Protein AF-A0AAF0PP54-F1 (afdb_monomer_lite)

pLDDT: mean 75.24, std 13.66, range [29.66, 91.75]

Sequence (102 aa):
MKWIMMDIDFIDAPILRQFLMNVEKLVIHLEFLGDIVLGYVVTTHLYFKYSRLNPRLITNLRSTFVNNECYAQIVDKAGLHKHIVLASPDLQRQICCTVEDF

InterPro domains:
  IPR000999 Ribonuclease III domain [PF00636] (30-94)
  IPR000999 Ribonuclease III domain [PS50142] (1-102)
  IPR000999 Ribonuclease III domain [cd00593] (30-93)
  IPR036389 Ribonuclease III, endonuclease domain superfamily [G3DSA:1.10.1520.10] (21-101)
  IPR036389 Ribonuclease III, endonuclease domain superfamily [SSF69065] (29-89)

Secondary structure (DSSP, 8-state):
---SSSSHHHHT-HHHHHHHHHHHHHHHHHHHHHHHHHHHHHHHHHHHHTTTS-HHHHHHHHHHHSSHHHHHHHHHHTTGGGT---S-HHHHHHHHHHHHT-

Structure (mmCIF, N/CA/C/O backbone):
data_AF-A0AAF0PP54-F1
#
_entry.id   AF-A0AAF0PP54-F1
#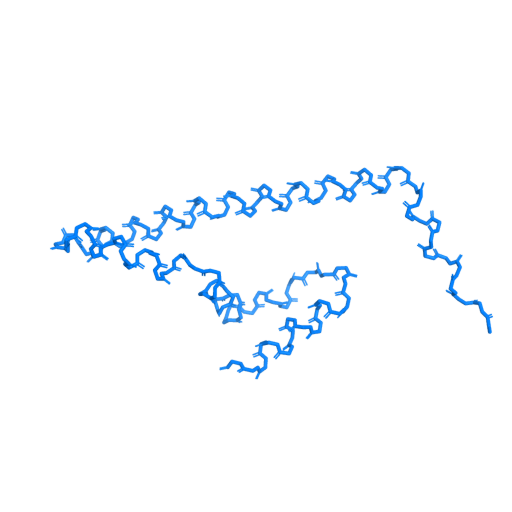
loop_
_atom_site.group_PDB
_atom_site.id
_atom_site.type_symbol
_atom_site.label_atom_id
_atom_site.label_alt_id
_atom_site.label_comp_id
_atom_site.label_asym_id
_atom_site.label_entity_id
_atom_site.label_seq_id
_atom_site.pdbx_PDB_ins_code
_atom_site.Cartn_x
_atom_site.Cartn_y
_atom_site.Cartn_z
_atom_site.occupancy
_atom_site.B_iso_or_equiv
_atom_site.auth_seq_id
_atom_site.auth_comp_id
_atom_site.auth_asym_id
_atom_site.auth_atom_id
_atom_site.pdbx_PDB_model_num
ATOM 1 N N . MET A 1 1 ? 28.634 -11.825 -34.167 1.00 42.06 1 MET A N 1
ATOM 2 C CA . MET A 1 1 ? 29.116 -10.671 -33.374 1.00 42.06 1 MET A CA 1
ATOM 3 C C . MET A 1 1 ? 28.382 -9.422 -33.836 1.00 42.06 1 MET A C 1
ATOM 5 O O . MET A 1 1 ? 28.158 -9.311 -35.031 1.00 42.06 1 MET A O 1
ATOM 9 N N . LYS A 1 2 ? 28.065 -8.521 -32.893 1.00 41.91 2 LYS A N 1
ATOM 10 C CA . LYS A 1 2 ? 27.343 -7.237 -33.034 1.00 41.91 2 LYS A CA 1
ATOM 11 C C . LYS A 1 2 ? 25.819 -7.304 -33.228 1.00 41.91 2 LYS A C 1
ATOM 13 O O . LYS A 1 2 ? 25.319 -7.110 -34.322 1.00 41.91 2 LYS A O 1
ATOM 18 N N . TRP A 1 3 ? 25.110 -7.453 -32.107 1.00 29.66 3 TRP A N 1
ATOM 19 C CA . TRP A 1 3 ? 23.756 -6.897 -31.915 1.00 29.66 3 TRP A CA 1
ATOM 20 C C . TRP A 1 3 ? 23.669 -5.971 -30.683 1.00 29.66 3 TRP A C 1
ATOM 22 O O . TRP A 1 3 ? 22.593 -5.542 -30.304 1.00 29.66 3 TRP A O 1
ATOM 32 N N . ILE A 1 4 ? 24.806 -5.608 -30.074 1.00 44.69 4 ILE A N 1
ATOM 33 C CA . ILE A 1 4 ? 24.881 -4.805 -28.833 1.00 44.69 4 ILE A CA 1
ATOM 34 C C . ILE A 1 4 ? 25.068 -3.298 -29.134 1.00 44.69 4 ILE A C 1
ATOM 36 O O . ILE A 1 4 ? 25.640 -2.569 -28.338 1.00 44.69 4 ILE A O 1
ATOM 40 N N . MET A 1 5 ? 24.680 -2.822 -30.323 1.00 33.72 5 MET A N 1
ATOM 41 C CA . MET A 1 5 ? 24.981 -1.446 -30.773 1.00 33.72 5 MET A CA 1
ATOM 42 C C . MET A 1 5 ? 23.758 -0.692 -31.321 1.00 33.72 5 MET A C 1
ATOM 44 O O . MET A 1 5 ? 23.929 0.272 -32.051 1.00 33.72 5 MET A O 1
ATOM 48 N N . MET A 1 6 ? 22.535 -1.136 -31.008 1.00 39.72 6 MET A N 1
ATOM 49 C CA . MET A 1 6 ? 21.301 -0.397 -31.335 1.00 39.72 6 MET A CA 1
ATOM 50 C C . MET A 1 6 ? 20.55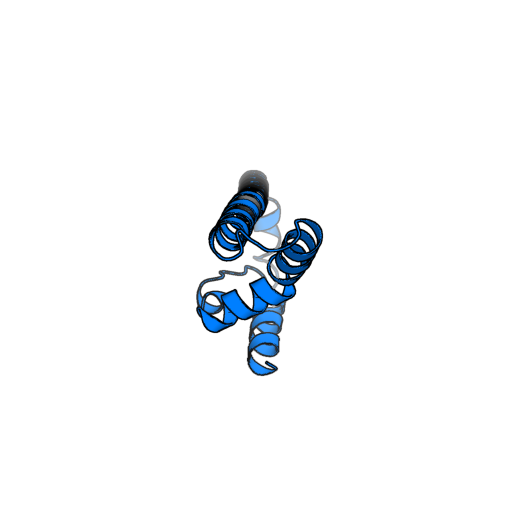1 0.130 -30.100 1.00 39.72 6 MET A C 1
ATOM 52 O O . MET A 1 6 ? 19.675 0.971 -30.258 1.00 39.72 6 MET A O 1
ATOM 56 N N . ASP A 1 7 ? 20.919 -0.286 -28.883 1.00 47.69 7 ASP A N 1
ATOM 57 C CA . ASP A 1 7 ? 20.196 0.103 -27.658 1.00 47.69 7 ASP A CA 1
ATOM 58 C C . ASP A 1 7 ? 20.733 1.366 -26.960 1.00 47.69 7 ASP A C 1
ATOM 60 O O . ASP A 1 7 ? 20.006 2.017 -26.215 1.00 47.69 7 ASP A O 1
ATOM 64 N N . ILE A 1 8 ? 21.990 1.758 -27.194 1.00 45.47 8 ILE A N 1
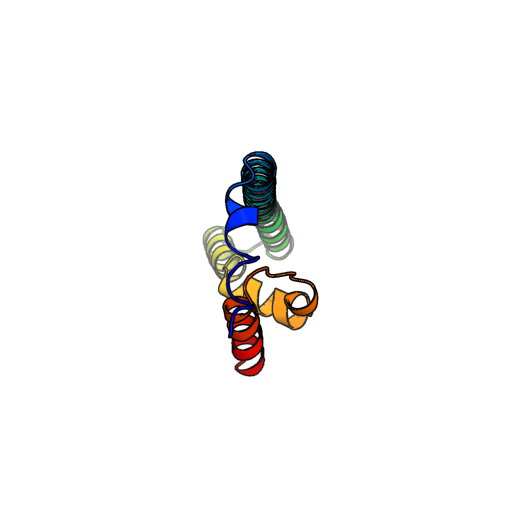ATOM 65 C CA . ILE A 1 8 ? 22.611 2.869 -26.447 1.00 45.47 8 ILE A CA 1
ATOM 66 C C . ILE A 1 8 ? 22.330 4.244 -27.079 1.00 45.47 8 ILE A C 1
ATOM 68 O O . ILE A 1 8 ? 22.205 5.225 -26.349 1.00 45.47 8 ILE A O 1
ATOM 72 N N . ASP A 1 9 ? 22.115 4.325 -28.395 1.00 48.03 9 ASP A N 1
ATOM 73 C CA . ASP A 1 9 ? 21.863 5.609 -29.073 1.00 48.03 9 ASP A CA 1
ATOM 74 C C . ASP A 1 9 ? 20.416 6.110 -28.899 1.00 48.03 9 ASP A C 1
ATOM 76 O O . ASP A 1 9 ? 20.150 7.306 -29.016 1.00 48.03 9 ASP A O 1
ATOM 80 N N . PHE A 1 10 ? 19.462 5.226 -28.574 1.00 50.62 10 PHE A N 1
ATOM 81 C CA . PHE A 1 10 ? 18.074 5.633 -28.316 1.00 50.62 10 PHE A CA 1
ATOM 82 C C . PHE A 1 10 ? 17.949 6.375 -26.974 1.00 50.62 10 PHE A C 1
ATOM 84 O O . PHE A 1 10 ? 17.165 7.316 -26.846 1.00 50.62 10 PHE A O 1
ATOM 91 N N . ILE A 1 11 ? 18.794 6.021 -26.001 1.00 52.41 11 ILE A N 1
ATOM 92 C CA . ILE A 1 11 ? 18.852 6.647 -24.674 1.00 52.41 11 ILE A CA 1
ATOM 93 C C . ILE A 1 11 ? 19.386 8.090 -24.738 1.00 52.41 11 ILE A C 1
ATOM 95 O O . ILE A 1 11 ? 19.048 8.890 -23.868 1.00 52.41 11 ILE A O 1
ATOM 99 N N . ASP A 1 12 ? 20.137 8.471 -25.775 1.00 51.69 12 ASP A N 1
ATOM 100 C CA . ASP A 1 12 ? 20.652 9.839 -25.949 1.00 51.69 12 ASP A CA 1
ATOM 101 C C . ASP A 1 12 ? 19.767 10.755 -26.804 1.00 51.69 12 ASP A C 1
ATOM 103 O O . ASP A 1 12 ? 20.108 11.917 -27.025 1.00 51.69 12 ASP A O 1
ATOM 107 N N . ALA A 1 13 ? 18.572 10.305 -27.199 1.00 65.19 13 ALA A N 1
ATOM 108 C CA . ALA A 1 13 ? 17.565 11.201 -27.749 1.00 65.19 13 ALA A CA 1
ATOM 109 C C . ALA A 1 13 ? 16.956 12.055 -26.611 1.00 65.19 13 ALA A C 1
ATOM 111 O O . ALA A 1 13 ? 16.200 11.528 -25.786 1.00 65.19 13 ALA A O 1
ATOM 112 N N . PRO A 1 14 ? 17.201 13.381 -26.549 1.00 71.75 14 PRO A N 1
ATOM 113 C CA . PRO A 1 14 ? 16.697 14.234 -25.465 1.00 71.75 14 PRO A CA 1
ATOM 114 C C . PRO A 1 14 ? 15.165 14.206 -25.353 1.00 71.75 14 PRO A C 1
ATOM 116 O O . PRO A 1 14 ? 14.616 14.336 -24.261 1.00 71.75 14 PRO A O 1
ATOM 119 N N . ILE A 1 15 ? 14.472 13.958 -26.468 1.00 74.31 15 ILE A N 1
ATOM 120 C CA . ILE A 1 15 ? 13.014 13.796 -26.523 1.00 74.31 15 ILE A CA 1
ATOM 121 C C . ILE A 1 15 ? 12.570 12.521 -25.794 1.00 74.31 15 ILE A C 1
ATOM 123 O O . ILE A 1 15 ? 11.602 12.562 -25.038 1.00 74.31 15 ILE A O 1
ATOM 127 N N . LEU A 1 16 ? 13.283 11.403 -25.971 1.00 71.19 16 LEU A N 1
ATOM 128 C CA . LEU A 1 16 ? 12.956 10.151 -25.294 1.00 71.19 16 LEU A CA 1
ATOM 129 C C . LEU A 1 16 ? 13.243 10.244 -23.795 1.00 71.19 16 LEU A C 1
ATOM 131 O O . LEU A 1 16 ? 12.396 9.849 -22.998 1.00 71.19 16 LEU A O 1
ATOM 135 N N . ARG A 1 17 ? 14.384 10.823 -23.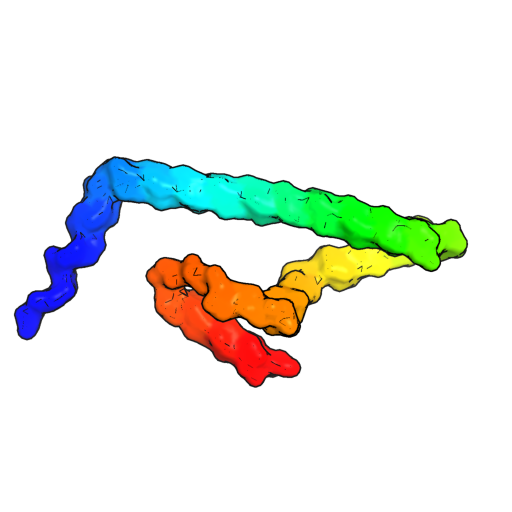393 1.00 68.00 17 ARG A N 1
ATOM 136 C CA . ARG A 1 17 ? 14.665 11.063 -21.966 1.00 68.00 17 ARG A CA 1
ATOM 137 C C . ARG A 1 17 ? 13.597 11.942 -21.326 1.00 68.00 17 ARG A C 1
ATOM 139 O O . ARG A 1 17 ? 13.133 11.632 -20.235 1.00 68.00 17 ARG A O 1
ATOM 146 N N . GLN A 1 18 ? 13.177 13.010 -22.004 1.00 74.69 18 GLN A N 1
ATOM 147 C CA . GLN A 1 18 ? 12.118 13.884 -21.503 1.00 74.69 18 GLN A CA 1
ATOM 148 C C . GLN A 1 18 ? 10.773 13.155 -21.401 1.00 74.69 18 GLN A C 1
ATOM 150 O O . GLN A 1 18 ? 10.034 13.362 -20.439 1.00 74.69 18 GLN A O 1
ATOM 155 N N . PHE A 1 19 ? 10.457 12.295 -22.371 1.00 75.56 19 PHE A N 1
ATOM 156 C CA . PHE A 1 19 ? 9.256 11.469 -22.349 1.00 75.56 19 PHE A CA 1
ATOM 157 C C . PHE A 1 19 ? 9.270 10.483 -21.173 1.00 75.56 19 PHE A C 1
ATOM 159 O O . PHE A 1 19 ? 8.323 10.471 -20.391 1.00 75.56 19 PHE A O 1
ATOM 166 N N . LEU A 1 20 ? 10.360 9.733 -20.990 1.00 73.38 20 LEU A N 1
ATOM 167 C CA . LEU A 1 20 ? 10.531 8.801 -19.870 1.00 73.38 20 LEU A CA 1
ATOM 168 C C . LEU A 1 20 ? 10.433 9.522 -18.517 1.00 73.38 20 LEU A C 1
ATOM 170 O O . LEU A 1 20 ? 9.658 9.107 -17.661 1.00 73.38 20 LEU A O 1
ATOM 174 N N . MET A 1 21 ? 11.103 10.669 -18.370 1.00 73.56 21 MET A N 1
ATOM 175 C CA . MET A 1 21 ? 11.015 11.519 -17.174 1.00 73.56 21 MET A CA 1
ATOM 176 C C . MET A 1 21 ? 9.585 11.996 -16.880 1.00 73.56 21 MET A C 1
ATOM 178 O O . MET A 1 21 ? 9.191 12.130 -15.722 1.00 73.56 21 MET A O 1
ATOM 182 N N . ASN A 1 22 ? 8.790 12.284 -17.913 1.00 74.88 22 ASN A N 1
ATOM 183 C CA . ASN A 1 22 ? 7.395 12.683 -17.737 1.00 74.88 22 ASN A CA 1
ATOM 184 C C . ASN A 1 22 ? 6.510 11.498 -17.323 1.00 74.88 22 ASN 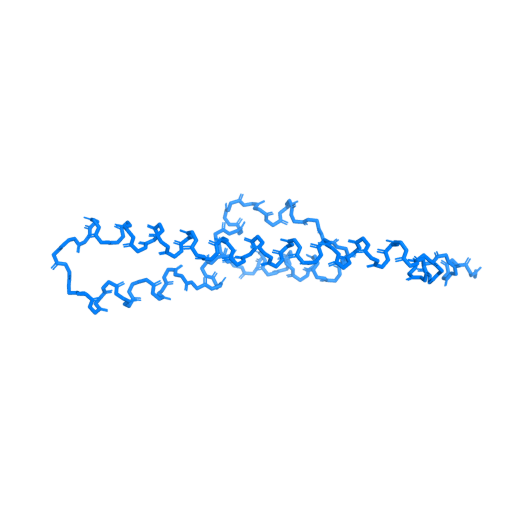A C 1
ATOM 186 O O . ASN A 1 22 ? 5.606 11.678 -16.508 1.00 74.88 22 ASN A O 1
ATOM 190 N N . VAL A 1 23 ? 6.778 10.301 -17.852 1.00 79.62 23 VAL A N 1
ATOM 191 C CA . VAL A 1 23 ? 6.068 9.069 -17.477 1.00 79.62 23 VAL A CA 1
ATOM 192 C C . VAL A 1 23 ? 6.374 8.684 -16.030 1.00 79.62 23 VAL A C 1
ATOM 194 O O . VAL A 1 23 ? 5.443 8.420 -15.276 1.00 79.62 23 VAL A O 1
ATOM 197 N N . GLU A 1 24 ? 7.637 8.731 -15.601 1.00 77.44 24 GLU A N 1
ATOM 198 C CA . GLU A 1 24 ? 8.014 8.465 -14.205 1.00 77.44 24 GLU A CA 1
ATOM 199 C C . GLU A 1 24 ? 7.306 9.421 -13.237 1.00 77.44 24 GLU A C 1
ATOM 201 O O . GLU A 1 24 ? 6.711 8.986 -12.253 1.00 77.44 24 GLU A O 1
ATOM 206 N N . LYS A 1 25 ? 7.275 10.723 -13.555 1.00 80.56 25 LYS A N 1
ATOM 207 C CA . LYS A 1 25 ? 6.529 11.712 -12.759 1.00 80.56 25 LYS A CA 1
ATOM 208 C C . LYS A 1 25 ? 5.036 11.403 -12.687 1.00 80.56 25 LYS A C 1
ATOM 210 O O . LYS A 1 25 ? 4.429 11.582 -11.634 1.00 80.56 25 LYS A O 1
ATOM 215 N N . LEU A 1 26 ? 4.439 10.965 -13.794 1.00 84.50 26 LEU A N 1
ATOM 216 C CA . LEU A 1 26 ? 3.028 10.592 -13.831 1.00 84.50 26 LEU A CA 1
ATOM 217 C C . LEU A 1 26 ? 2.750 9.376 -12.940 1.00 84.50 26 LEU A C 1
ATOM 219 O O . LEU A 1 26 ? 1.786 9.403 -12.179 1.00 84.50 26 LEU A O 1
ATOM 223 N N . VAL A 1 27 ? 3.595 8.343 -13.012 1.00 83.56 27 VAL A N 1
ATOM 224 C CA . VAL A 1 27 ? 3.472 7.133 -12.185 1.00 83.56 27 VAL A CA 1
ATOM 225 C C . VAL A 1 27 ? 3.573 7.487 -10.705 1.00 83.56 27 VAL A C 1
ATOM 227 O O . VAL A 1 27 ? 2.693 7.105 -9.941 1.00 83.56 27 VAL A O 1
ATOM 230 N N . ILE A 1 28 ? 4.561 8.299 -10.318 1.00 84.25 28 ILE A N 1
ATOM 231 C CA . ILE A 1 28 ? 4.740 8.748 -8.929 1.00 84.25 28 ILE A CA 1
ATOM 232 C C . ILE A 1 28 ? 3.523 9.546 -8.440 1.00 84.25 28 ILE A C 1
ATOM 234 O O . ILE A 1 28 ? 3.046 9.345 -7.325 1.00 84.25 28 ILE A O 1
ATOM 238 N N . HIS A 1 29 ? 2.978 10.447 -9.263 1.00 89.88 29 HIS A N 1
ATOM 239 C CA . HIS A 1 29 ? 1.768 11.185 -8.890 1.00 89.88 29 HIS A CA 1
ATOM 240 C C . HIS A 1 29 ? 0.546 10.279 -8.743 1.00 89.88 29 HIS A C 1
ATOM 242 O O . HIS A 1 29 ? -0.275 10.507 -7.854 1.00 89.88 29 HIS A O 1
ATOM 248 N N . LEU A 1 30 ? 0.408 9.271 -9.604 1.00 86.50 30 LEU A N 1
ATOM 249 C CA . LEU A 1 30 ? -0.704 8.334 -9.529 1.00 86.50 30 LEU A CA 1
ATOM 250 C C . LEU A 1 30 ? -0.585 7.424 -8.302 1.00 86.50 30 LEU A C 1
ATOM 252 O O . LEU A 1 30 ? -1.589 7.179 -7.640 1.00 86.50 30 LEU A O 1
ATOM 256 N N . GLU A 1 31 ? 0.628 6.986 -7.969 1.00 86.56 31 GLU A N 1
ATOM 257 C CA . GLU A 1 31 ? 0.932 6.250 -6.740 1.00 86.56 31 GLU A CA 1
ATOM 258 C C . GLU A 1 31 ? 0.562 7.076 -5.504 1.00 86.56 31 GLU A C 1
ATOM 260 O O . GLU A 1 31 ? -0.199 6.614 -4.655 1.00 86.56 31 GLU A O 1
ATOM 265 N N . PHE A 1 32 ? 1.007 8.333 -5.447 1.00 89.62 32 PHE A N 1
ATOM 266 C CA . PHE A 1 32 ? 0.700 9.238 -4.342 1.00 89.62 32 PHE A CA 1
ATOM 267 C C . PHE A 1 32 ? -0.806 9.489 -4.186 1.00 89.62 32 PHE A C 1
ATOM 269 O O . PHE A 1 32 ? -1.351 9.430 -3.083 1.00 89.62 32 PHE A O 1
ATOM 276 N N . LEU A 1 33 ? -1.500 9.752 -5.295 1.00 91.50 33 LEU A N 1
ATOM 277 C CA . LEU A 1 33 ? -2.949 9.928 -5.282 1.00 91.50 33 LEU A CA 1
ATOM 278 C C . LEU A 1 33 ? -3.658 8.643 -4.831 1.00 91.50 33 LEU A C 1
ATOM 280 O O . LEU A 1 33 ? -4.608 8.708 -4.050 1.00 91.50 33 LEU A O 1
ATOM 284 N N . GLY A 1 34 ? -3.185 7.491 -5.307 1.00 88.81 34 GLY A N 1
ATOM 285 C CA . GLY A 1 34 ? -3.684 6.176 -4.927 1.00 88.81 34 GLY A CA 1
ATOM 286 C C . GLY A 1 34 ? -3.575 5.929 -3.426 1.00 88.81 34 GLY A C 1
ATOM 287 O O . GLY A 1 34 ? -4.567 5.529 -2.817 1.00 88.81 34 GLY A O 1
ATOM 288 N N . ASP A 1 35 ? -2.428 6.235 -2.818 1.00 87.69 35 ASP A N 1
ATOM 289 C CA . ASP A 1 35 ? -2.206 6.065 -1.377 1.00 87.69 35 ASP A CA 1
ATOM 290 C C . ASP A 1 35 ? -3.168 6.925 -0.540 1.00 87.69 35 ASP A C 1
ATOM 292 O O . ASP A 1 35 ? -3.821 6.432 0.386 1.00 87.69 35 ASP A O 1
ATOM 296 N N . ILE A 1 36 ? -3.371 8.189 -0.932 1.00 91.31 36 ILE A N 1
ATOM 297 C CA . ILE A 1 36 ? -4.326 9.085 -0.262 1.00 91.31 36 ILE A CA 1
ATOM 298 C C . ILE A 1 36 ? -5.756 8.547 -0.362 1.00 91.31 36 ILE A C 1
ATOM 300 O O . ILE A 1 36 ? -6.474 8.478 0.642 1.00 91.31 36 ILE A O 1
ATOM 304 N N . VAL A 1 37 ? -6.193 8.187 -1.572 1.00 91.75 37 VAL A N 1
ATOM 305 C CA . VAL A 1 37 ? -7.562 7.711 -1.813 1.00 91.75 37 VAL A CA 1
ATOM 306 C C . VAL A 1 37 ? -7.807 6.402 -1.068 1.00 91.75 37 VAL A C 1
ATOM 308 O O . VAL A 1 37 ? -8.832 6.258 -0.398 1.00 91.75 37 VAL A O 1
ATOM 311 N N . LEU A 1 38 ? -6.865 5.461 -1.132 1.00 88.81 38 LEU A N 1
ATOM 312 C CA . LEU A 1 38 ? -6.984 4.168 -0.472 1.00 88.81 38 LEU A CA 1
ATOM 313 C C . LEU A 1 38 ? -6.990 4.319 1.052 1.00 88.81 38 LEU A C 1
ATOM 315 O O . LEU A 1 38 ? -7.860 3.756 1.722 1.00 88.81 38 LEU A O 1
ATOM 319 N N . GLY A 1 39 ? -6.109 5.161 1.597 1.00 88.50 39 GLY A N 1
ATOM 320 C CA . GLY A 1 39 ? -6.095 5.513 3.013 1.00 88.50 39 GLY A CA 1
ATOM 321 C C . GLY A 1 39 ? -7.427 6.106 3.480 1.00 88.50 39 GLY A C 1
ATOM 322 O O . GLY A 1 39 ? -7.941 5.719 4.536 1.00 88.50 39 GLY A O 1
ATOM 323 N N . TYR A 1 40 ? -8.039 6.985 2.682 1.00 89.31 40 TYR A N 1
ATOM 324 C CA . TYR A 1 40 ? -9.360 7.545 2.975 1.00 89.31 40 TYR A CA 1
ATOM 325 C C . TYR A 1 40 ? -10.468 6.484 2.946 1.00 89.31 40 TYR A C 1
ATOM 327 O O . TYR A 1 40 ? -11.259 6.401 3.891 1.00 89.31 40 TYR A O 1
ATOM 335 N N . VAL A 1 41 ? -10.521 5.645 1.907 1.00 90.56 41 VAL A N 1
ATOM 336 C CA . VAL A 1 41 ? -11.549 4.599 1.757 1.00 90.56 41 VAL A CA 1
ATOM 337 C C . VAL A 1 41 ? -11.460 3.576 2.888 1.00 90.56 41 VAL A C 1
ATOM 339 O O . VAL A 1 41 ? -12.476 3.276 3.518 1.00 90.56 41 VAL A O 1
ATOM 342 N N . VAL A 1 42 ? -10.258 3.086 3.207 1.00 88.31 42 VAL A N 1
ATOM 343 C CA . VAL A 1 42 ? -10.034 2.130 4.303 1.00 88.31 42 VAL A CA 1
ATOM 344 C C . VAL A 1 42 ? -10.416 2.749 5.645 1.00 88.31 42 VAL A C 1
ATOM 346 O O . VAL A 1 42 ? -11.154 2.137 6.417 1.00 88.31 42 VAL A O 1
ATOM 349 N N . THR A 1 43 ? -9.980 3.984 5.917 1.00 88.50 43 THR A N 1
ATOM 350 C CA . THR A 1 43 ? -10.311 4.683 7.170 1.00 88.50 43 THR A CA 1
ATOM 351 C C . THR A 1 43 ? -11.819 4.872 7.320 1.00 88.50 43 THR A C 1
ATOM 353 O O . THR A 1 43 ? -12.377 4.570 8.374 1.00 88.50 43 THR A O 1
ATOM 356 N N . THR A 1 44 ? -12.490 5.322 6.260 1.00 89.62 44 THR A N 1
ATOM 357 C CA . THR A 1 44 ? -13.942 5.537 6.242 1.00 89.62 44 THR A CA 1
ATOM 358 C C . THR A 1 44 ? -14.696 4.220 6.431 1.00 89.62 44 THR A C 1
ATOM 360 O O . THR A 1 44 ? -15.616 4.144 7.245 1.00 89.62 44 THR A O 1
ATOM 363 N N . HIS A 1 45 ? -14.270 3.150 5.752 1.00 89.56 45 HIS A N 1
ATOM 364 C CA . HIS A 1 45 ? -14.867 1.826 5.904 1.00 89.56 45 HIS A CA 1
ATOM 365 C C . HIS A 1 45 ? -14.731 1.300 7.337 1.00 89.56 45 HIS A C 1
ATOM 367 O O . HIS A 1 45 ? -15.713 0.838 7.919 1.00 89.56 45 HIS A O 1
ATOM 373 N N . LEU A 1 46 ? -13.537 1.403 7.930 1.00 87.44 46 LEU A N 1
ATOM 374 C CA . LEU A 1 46 ? -13.293 0.986 9.312 1.00 87.44 46 LEU A CA 1
ATOM 375 C C . LEU A 1 46 ? -14.113 1.815 10.303 1.00 87.44 46 LEU A C 1
ATOM 377 O O . LEU A 1 46 ? -14.685 1.248 11.231 1.00 87.44 46 LEU A O 1
ATOM 381 N N . TYR A 1 47 ? -14.213 3.127 10.089 1.00 85.69 47 TYR A N 1
ATOM 382 C CA . TYR A 1 47 ? -14.982 4.023 10.948 1.00 85.69 47 TYR A CA 1
ATOM 383 C C . TYR A 1 47 ? -16.471 3.656 10.982 1.00 85.69 47 TYR A C 1
ATOM 385 O O . TYR A 1 47 ? -17.050 3.525 12.059 1.00 85.69 47 TYR A O 1
ATOM 393 N N . PHE A 1 48 ? -17.091 3.425 9.820 1.00 87.62 48 PHE A N 1
ATOM 394 C CA . PHE A 1 48 ? -18.510 3.063 9.760 1.00 87.62 48 PHE A CA 1
ATOM 395 C C . PHE A 1 48 ? -18.783 1.624 10.203 1.00 87.62 48 PHE A C 1
ATOM 397 O O . PHE A 1 48 ? -19.747 1.379 10.927 1.00 87.62 48 PHE A O 1
ATOM 404 N N . LYS A 1 49 ? -17.932 0.668 9.809 1.00 86.38 49 LYS A N 1
ATOM 405 C CA . LYS A 1 49 ? -18.092 -0.748 10.172 1.00 86.38 49 LYS A CA 1
ATOM 406 C C . LYS A 1 49 ? -17.872 -0.993 11.663 1.00 86.38 49 LYS A C 1
ATOM 408 O O . LYS A 1 49 ? -18.514 -1.862 12.247 1.00 86.38 49 LYS A O 1
ATOM 413 N N . TYR A 1 50 ? -16.989 -0.214 12.281 1.00 84.31 50 TYR A N 1
ATOM 414 C CA . TYR A 1 50 ? -16.610 -0.348 13.679 1.00 84.31 50 TYR A CA 1
ATOM 415 C C . TYR A 1 50 ? -16.870 0.930 14.480 1.00 84.31 50 TYR A C 1
ATOM 417 O O . TYR A 1 50 ? -16.038 1.360 15.276 1.00 84.31 50 TYR A O 1
ATOM 425 N N . SER A 1 51 ? -18.063 1.504 14.328 1.00 71.94 51 SER A N 1
ATOM 426 C CA . SER A 1 51 ? -18.470 2.767 14.965 1.00 71.94 51 SER A CA 1
ATOM 427 C C . SER A 1 51 ? -18.366 2.796 16.501 1.00 71.94 51 SER A C 1
ATOM 429 O 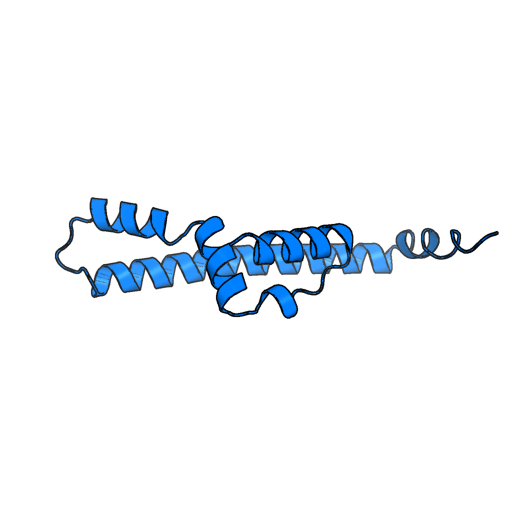O . SER A 1 51 ? -18.368 3.869 17.097 1.00 71.94 51 SER A O 1
ATOM 431 N N . ARG A 1 52 ? -18.260 1.630 17.158 1.00 78.06 52 ARG A N 1
ATOM 432 C CA . ARG A 1 52 ? -18.125 1.484 18.622 1.00 78.06 52 ARG A CA 1
ATOM 433 C C . ARG A 1 52 ? -16.700 1.148 19.084 1.00 78.06 52 ARG A C 1
ATOM 435 O O . ARG A 1 52 ? -16.484 0.987 20.284 1.00 78.06 52 ARG A O 1
ATOM 442 N N . LEU A 1 53 ? -15.740 0.990 18.167 1.00 76.44 53 LEU A N 1
ATOM 443 C CA . LEU A 1 53 ? -14.351 0.688 18.515 1.00 76.44 53 LEU A CA 1
ATOM 444 C C . LEU A 1 53 ? -13.596 1.950 18.934 1.00 76.44 53 LEU A C 1
ATOM 446 O O . LEU A 1 53 ? -13.832 3.050 18.443 1.00 76.44 53 LEU A O 1
ATOM 450 N N . ASN A 1 54 ? -12.645 1.769 19.849 1.00 82.38 54 ASN A N 1
ATOM 451 C CA . ASN A 1 54 ? -11.776 2.846 20.300 1.00 82.38 54 ASN A CA 1
ATOM 452 C C . ASN A 1 54 ? -10.973 3.405 19.100 1.00 82.38 54 ASN A C 1
ATOM 454 O O . ASN A 1 54 ? -10.390 2.607 18.358 1.00 82.38 54 ASN A O 1
ATOM 458 N N . PRO A 1 55 ? -10.867 4.737 18.927 1.00 79.19 55 PRO A N 1
ATOM 459 C CA . PRO A 1 55 ? -10.078 5.364 17.859 1.00 79.19 55 PRO A CA 1
ATOM 460 C C . PRO A 1 55 ? -8.650 4.813 17.721 1.00 79.19 55 PRO A C 1
ATOM 462 O O . PRO A 1 55 ? -8.117 4.697 16.616 1.00 79.19 55 PRO A O 1
ATOM 465 N N . ARG A 1 56 ? -8.039 4.401 18.839 1.00 82.81 56 ARG A N 1
ATOM 466 C CA . ARG A 1 56 ? -6.718 3.758 18.857 1.00 82.81 56 ARG A CA 1
ATOM 467 C C . ARG A 1 56 ? -6.701 2.416 18.120 1.00 82.81 56 ARG A C 1
ATOM 469 O O . ARG A 1 56 ? -5.758 2.124 17.396 1.00 82.81 56 ARG A O 1
ATOM 476 N N . LEU A 1 57 ? -7.750 1.611 18.273 1.00 81.50 57 LEU A N 1
ATOM 477 C CA . LEU A 1 57 ? -7.885 0.329 17.577 1.00 81.50 57 LEU A CA 1
ATOM 478 C C . LEU A 1 57 ? -8.179 0.532 16.089 1.00 81.50 57 LEU A C 1
ATOM 480 O O . LEU A 1 57 ? -7.622 -0.187 15.269 1.00 81.50 57 LEU A O 1
ATOM 484 N N . ILE A 1 58 ? -8.972 1.547 15.731 1.00 81.12 58 ILE A N 1
ATOM 485 C CA . ILE A 1 58 ? -9.202 1.927 14.325 1.00 81.12 58 ILE A CA 1
ATOM 486 C C . ILE A 1 58 ? -7.883 2.341 13.659 1.00 81.12 58 ILE A C 1
ATOM 488 O O . ILE A 1 58 ? -7.616 1.958 12.524 1.00 81.12 58 ILE A O 1
ATOM 492 N N . THR A 1 59 ? -7.031 3.067 14.386 1.00 83.81 59 THR A N 1
ATOM 493 C CA . THR A 1 59 ? -5.705 3.476 13.903 1.00 83.81 59 THR A CA 1
ATOM 494 C C . THR A 1 59 ? -4.793 2.269 13.687 1.00 83.81 59 THR A C 1
ATOM 496 O O . THR A 1 59 ? -4.188 2.160 12.626 1.00 83.81 59 THR A O 1
ATOM 499 N N . ASN A 1 60 ? -4.754 1.330 14.639 1.00 83.69 60 ASN A N 1
ATOM 500 C CA . ASN A 1 60 ? -3.978 0.096 14.496 1.00 83.69 60 ASN A CA 1
ATOM 501 C C . ASN A 1 60 ? -4.457 -0.750 13.310 1.00 83.69 60 ASN A C 1
ATOM 503 O O . ASN A 1 60 ? -3.640 -1.191 12.511 1.00 83.69 60 ASN A O 1
ATOM 507 N N . LEU A 1 61 ? -5.775 -0.931 13.163 1.00 82.00 61 LEU A N 1
ATOM 508 C CA . LEU A 1 61 ? -6.358 -1.662 12.036 1.00 82.00 61 LEU A CA 1
ATOM 509 C C . LEU A 1 61 ? -5.999 -1.004 10.705 1.00 82.00 61 LEU A C 1
ATOM 511 O O . LEU A 1 61 ? -5.592 -1.692 9.774 1.00 82.00 61 LEU A O 1
ATOM 515 N N . ARG A 1 62 ? -6.095 0.327 10.621 1.00 82.62 62 ARG A N 1
ATOM 516 C CA . ARG A 1 62 ? -5.689 1.067 9.425 1.00 82.62 62 ARG A CA 1
ATOM 517 C C . ARG A 1 62 ? -4.232 0.786 9.071 1.00 82.62 62 ARG A C 1
ATOM 519 O O . ARG A 1 62 ? -3.973 0.471 7.920 1.00 82.62 62 ARG A O 1
ATOM 526 N N . SER A 1 63 ? -3.312 0.845 10.032 1.00 81.56 63 SER A N 1
ATOM 527 C CA . SER A 1 63 ? -1.892 0.558 9.782 1.00 81.56 63 SER A CA 1
ATOM 528 C C . SER A 1 63 ? -1.630 -0.885 9.336 1.00 81.56 63 SER A C 1
ATOM 530 O O . SER A 1 63 ? -0.655 -1.131 8.640 1.00 81.56 63 SER A O 1
ATOM 532 N N . THR A 1 64 ? -2.483 -1.844 9.708 1.00 80.19 64 THR A N 1
ATOM 533 C CA . THR A 1 64 ? -2.380 -3.229 9.220 1.00 80.19 64 THR A CA 1
ATOM 534 C C . THR A 1 64 ? -2.891 -3.380 7.784 1.00 80.19 64 THR A C 1
ATOM 536 O O . THR A 1 64 ? -2.307 -4.129 7.007 1.00 80.19 64 THR A O 1
ATOM 539 N N . PHE A 1 65 ? -3.973 -2.685 7.418 1.00 75.81 65 PHE A N 1
ATOM 540 C CA . PHE A 1 65 ? -4.563 -2.775 6.074 1.00 75.81 65 PHE A CA 1
ATOM 541 C C . PHE A 1 65 ? -3.839 -1.918 5.030 1.00 75.81 65 PHE A C 1
ATOM 543 O O . PHE A 1 65 ? -3.762 -2.310 3.868 1.00 75.81 65 PHE A O 1
ATOM 550 N N . VAL A 1 66 ? -3.330 -0.759 5.444 1.00 77.94 66 VAL A N 1
ATOM 551 C CA . VAL A 1 66 ? -2.583 0.198 4.620 1.00 77.94 66 VAL A CA 1
ATOM 552 C C . VAL A 1 66 ? -1.096 -0.122 4.778 1.00 77.94 66 VAL A C 1
ATOM 554 O O . VAL A 1 66 ? -0.372 0.558 5.501 1.00 77.94 66 VAL A O 1
ATOM 557 N N . ASN A 1 67 ? -0.667 -1.226 4.168 1.00 81.06 67 ASN A N 1
ATOM 558 C CA . ASN A 1 67 ? 0.727 -1.663 4.148 1.00 81.06 67 ASN A CA 1
ATOM 559 C C . ASN A 1 67 ? 1.074 -2.211 2.758 1.00 81.06 67 ASN A C 1
ATOM 561 O O . ASN A 1 67 ? 0.271 -2.916 2.147 1.00 81.06 67 ASN A O 1
ATOM 565 N N . ASN A 1 68 ? 2.293 -1.945 2.296 1.00 81.94 68 ASN A N 1
ATOM 566 C CA . ASN A 1 68 ? 2.786 -2.353 0.980 1.00 81.94 68 ASN A CA 1
ATOM 567 C C . ASN A 1 68 ? 2.724 -3.872 0.772 1.00 81.94 68 ASN A C 1
ATOM 569 O O . ASN A 1 68 ? 2.435 -4.329 -0.328 1.00 81.94 68 ASN A O 1
ATOM 573 N N . GLU A 1 69 ? 2.925 -4.661 1.829 1.00 82.94 69 GLU A N 1
ATOM 574 C CA . GLU A 1 69 ? 2.791 -6.122 1.774 1.00 82.94 69 GLU A CA 1
ATOM 575 C C . GLU A 1 69 ? 1.341 -6.560 1.502 1.00 82.94 69 GLU A C 1
ATOM 577 O O . GLU A 1 69 ? 1.087 -7.412 0.653 1.00 82.94 69 GLU A O 1
ATOM 582 N N . CYS A 1 70 ? 0.373 -5.917 2.162 1.00 81.62 70 CYS A N 1
ATOM 583 C CA . CYS A 1 70 ? -1.052 -6.145 1.920 1.00 81.62 70 CYS A CA 1
ATOM 584 C C . CYS A 1 70 ? -1.417 -5.763 0.477 1.00 81.62 70 CYS A C 1
ATOM 586 O O . CYS A 1 70 ? -2.126 -6.499 -0.209 1.00 81.62 70 CYS A O 1
ATOM 588 N N . TYR A 1 71 ? -0.881 -4.644 -0.019 1.00 82.38 71 TYR A N 1
ATOM 589 C CA . TYR A 1 71 ? -1.090 -4.212 -1.400 1.00 82.38 71 TYR A CA 1
ATOM 590 C C . TYR A 1 71 ? -0.509 -5.201 -2.410 1.00 82.38 71 TYR A C 1
ATOM 592 O O . TYR A 1 71 ? -1.194 -5.532 -3.376 1.00 82.38 71 TYR A O 1
ATOM 600 N N . ALA A 1 72 ? 0.691 -5.734 -2.167 1.00 82.88 72 ALA A N 1
ATOM 601 C CA . ALA A 1 72 ? 1.303 -6.753 -3.016 1.00 82.88 72 ALA A CA 1
ATOM 602 C C . ALA A 1 72 ? 0.435 -8.021 -3.096 1.00 82.88 72 ALA A C 1
ATOM 604 O O . ALA A 1 72 ? 0.155 -8.508 -4.190 1.00 82.88 72 ALA A O 1
ATOM 605 N N . GLN A 1 73 ? -0.087 -8.495 -1.961 1.00 82.19 73 GLN A N 1
ATOM 606 C CA . GLN A 1 73 ? -0.993 -9.648 -1.920 1.00 82.19 73 GLN A CA 1
ATOM 607 C C . GLN A 1 73 ? -2.324 -9.388 -2.641 1.00 82.19 73 GLN A C 1
ATOM 609 O O . GLN A 1 73 ? -2.884 -10.287 -3.269 1.00 82.19 73 GLN A O 1
ATOM 614 N N . ILE A 1 74 ? -2.866 -8.169 -2.554 1.00 83.94 74 ILE A N 1
ATOM 615 C CA . ILE A 1 74 ? -4.094 -7.792 -3.269 1.00 83.94 74 ILE A CA 1
ATOM 616 C C . ILE A 1 74 ? -3.841 -7.736 -4.777 1.00 83.94 74 ILE A C 1
ATOM 618 O O . ILE A 1 74 ? -4.655 -8.245 -5.546 1.00 83.94 74 ILE A O 1
ATOM 622 N N . VAL A 1 75 ? -2.722 -7.141 -5.200 1.00 84.19 75 VAL A N 1
ATOM 623 C CA . VAL A 1 75 ? -2.294 -7.087 -6.606 1.00 84.19 75 VAL A CA 1
ATOM 624 C C . VAL A 1 75 ? -2.138 -8.492 -7.172 1.00 84.19 75 VAL A C 1
ATOM 626 O O . VAL A 1 75 ? -2.567 -8.745 -8.302 1.00 84.19 75 VAL A O 1
ATOM 629 N N . ASP A 1 76 ? -1.580 -9.404 -6.380 1.00 81.69 76 ASP A N 1
ATOM 630 C CA . ASP A 1 76 ? -1.462 -10.798 -6.764 1.00 81.69 76 ASP A CA 1
ATOM 631 C C . ASP A 1 76 ? -2.830 -11.480 -6.923 1.00 81.69 76 ASP A C 1
ATOM 633 O O . ASP A 1 76 ? -3.184 -11.921 -8.019 1.00 81.69 76 ASP A O 1
ATOM 637 N N . LYS A 1 77 ? -3.664 -11.449 -5.876 1.00 83.25 77 LYS A N 1
ATOM 638 C CA . LYS A 1 77 ? -5.017 -12.033 -5.901 1.00 83.25 77 LYS A CA 1
ATOM 639 C C . LYS A 1 77 ? -5.905 -11.467 -7.007 1.00 83.25 77 LYS A C 1
ATOM 641 O O . LYS A 1 77 ? -6.749 -12.182 -7.542 1.00 83.25 77 LYS A O 1
ATOM 646 N N . ALA A 1 78 ? -5.743 -10.190 -7.343 1.00 82.38 78 ALA A N 1
ATOM 647 C CA . ALA A 1 78 ? -6.480 -9.536 -8.419 1.00 82.38 78 ALA A CA 1
ATOM 648 C C . ALA A 1 78 ? -5.914 -9.849 -9.819 1.00 82.38 78 ALA A C 1
ATOM 650 O O . ALA A 1 78 ? -6.494 -9.432 -10.820 1.00 82.38 78 ALA A O 1
ATOM 651 N N . GLY A 1 79 ? -4.780 -10.553 -9.913 1.00 80.69 79 GLY A N 1
ATOM 652 C CA . GLY A 1 79 ? -4.086 -10.829 -11.169 1.00 80.69 79 GLY A CA 1
ATOM 653 C C . GLY A 1 79 ? -3.540 -9.569 -11.846 1.00 80.69 79 GLY A C 1
ATOM 654 O O . GLY A 1 79 ? -3.277 -9.578 -13.053 1.00 80.69 79 GLY A O 1
ATOM 655 N N . LEU A 1 80 ? -3.382 -8.472 -11.097 1.00 79.50 80 LEU A N 1
ATOM 656 C CA . LEU A 1 80 ? -2.898 -7.202 -11.636 1.00 79.50 80 LEU A CA 1
ATOM 657 C C . LEU A 1 80 ? -1.433 -7.302 -12.054 1.00 79.50 80 LEU A C 1
ATOM 659 O O . LEU A 1 80 ? -1.058 -6.653 -13.025 1.00 79.50 80 LEU A O 1
ATOM 663 N N . HIS A 1 81 ? -0.644 -8.173 -11.411 1.00 77.06 81 HIS A N 1
ATOM 664 C CA . HIS A 1 81 ? 0.754 -8.434 -11.769 1.00 77.06 81 HIS A CA 1
ATOM 665 C C . HIS A 1 81 ? 0.945 -8.778 -13.262 1.00 77.06 81 HIS A C 1
ATOM 667 O O . HIS A 1 81 ? 1.985 -8.469 -13.832 1.00 77.06 81 HIS A O 1
ATOM 673 N N . LYS A 1 82 ? -0.075 -9.346 -13.927 1.00 76.50 82 LYS A N 1
ATOM 674 C CA . LYS A 1 82 ? -0.055 -9.704 -15.361 1.00 76.50 82 LYS A CA 1
ATOM 675 C C . LYS A 1 82 ? -0.189 -8.506 -16.302 1.00 76.50 82 LYS A C 1
ATOM 677 O O . LYS A 1 82 ? 0.134 -8.613 -17.480 1.00 76.50 82 LYS A O 1
ATOM 682 N N . HIS A 1 83 ? -0.703 -7.391 -15.794 1.00 77.00 83 HIS A N 1
ATOM 683 C CA . HIS A 1 83 ? -0.983 -6.175 -16.556 1.00 77.00 83 HIS A CA 1
ATOM 684 C C . HIS A 1 83 ? 0.046 -5.070 -16.286 1.00 77.00 83 HIS A C 1
ATOM 686 O O . HIS A 1 83 ? -0.002 -4.016 -16.919 1.00 77.00 83 HIS A O 1
ATOM 692 N N . ILE A 1 84 ? 0.979 -5.301 -15.357 1.00 75.81 84 ILE A N 1
ATOM 693 C CA . ILE A 1 84 ? 2.086 -4.387 -15.096 1.00 75.81 84 ILE A CA 1
ATOM 694 C C . ILE A 1 84 ? 3.101 -4.560 -16.226 1.00 75.81 84 ILE A C 1
ATOM 696 O O . ILE A 1 84 ? 3.799 -5.568 -16.313 1.00 75.81 84 ILE A O 1
ATOM 700 N N . VAL A 1 85 ? 3.175 -3.566 -17.108 1.00 70.31 85 VAL A N 1
ATOM 701 C CA . VAL A 1 85 ? 4.193 -3.518 -18.159 1.00 70.31 85 VAL A CA 1
ATOM 702 C C . VAL A 1 85 ? 5.468 -2.954 -17.551 1.00 70.31 85 VAL A C 1
ATOM 704 O O . VAL A 1 85 ? 5.548 -1.766 -17.242 1.00 70.31 85 VAL A O 1
ATOM 707 N N . LEU A 1 86 ? 6.464 -3.816 -17.372 1.00 69.56 86 LEU A N 1
ATOM 708 C CA . LEU A 1 86 ? 7.784 -3.426 -16.900 1.00 69.56 86 LEU A CA 1
ATOM 709 C C . LEU A 1 86 ? 8.755 -3.364 -18.072 1.00 69.56 86 LEU A C 1
ATOM 711 O O . LEU A 1 86 ? 8.828 -4.281 -18.882 1.00 69.56 86 LEU A O 1
ATOM 715 N N . ALA A 1 87 ? 9.539 -2.290 -18.131 1.00 65.44 87 ALA A N 1
ATOM 716 C CA . ALA A 1 87 ? 10.639 -2.181 -19.087 1.00 65.44 87 ALA A CA 1
ATOM 717 C C . ALA A 1 87 ? 11.837 -3.076 -18.706 1.00 65.44 87 ALA A C 1
ATOM 719 O O . ALA A 1 87 ? 12.682 -3.359 -19.549 1.00 65.44 87 ALA A O 1
ATOM 720 N N . SER A 1 88 ? 11.911 -3.525 -17.444 1.00 73.12 88 SER A N 1
ATOM 721 C CA . SER A 1 88 ? 12.978 -4.390 -16.932 1.00 73.12 88 SER A CA 1
ATOM 722 C C . SER A 1 88 ? 12.515 -5.852 -16.826 1.00 73.12 88 SER A C 1
ATOM 724 O O . SER A 1 88 ? 11.644 -6.149 -15.999 1.00 73.12 88 SER A O 1
ATOM 726 N N . PRO A 1 89 ? 13.106 -6.779 -17.604 1.00 70.00 89 PRO A N 1
ATOM 727 C CA . PRO A 1 89 ? 12.773 -8.201 -17.537 1.00 70.00 89 PRO A CA 1
ATOM 728 C C . PRO A 1 89 ? 13.219 -8.854 -16.219 1.00 70.00 89 PRO A C 1
ATOM 730 O O . PRO A 1 89 ? 12.575 -9.797 -15.763 1.00 70.00 89 PRO A O 1
ATOM 733 N N . ASP A 1 90 ? 14.269 -8.340 -15.569 1.00 73.81 90 ASP A N 1
ATOM 734 C CA . ASP A 1 90 ? 14.712 -8.825 -14.255 1.00 73.81 90 ASP A CA 1
ATOM 735 C C . ASP A 1 90 ? 13.679 -8.518 -13.168 1.00 73.81 90 ASP A C 1
ATOM 737 O O . ASP A 1 90 ? 13.339 -9.387 -12.365 1.00 73.81 90 ASP A O 1
ATOM 741 N N . LEU A 1 91 ? 13.115 -7.305 -13.185 1.00 70.06 91 LEU A N 1
ATOM 742 C CA . LEU A 1 91 ? 12.066 -6.908 -12.246 1.00 70.06 91 LEU A CA 1
ATOM 743 C C . LEU A 1 91 ? 10.773 -7.694 -12.500 1.00 70.06 91 LEU A C 1
ATOM 745 O O . LEU A 1 91 ? 10.118 -8.136 -11.561 1.00 70.06 91 LEU A O 1
ATOM 749 N N . GLN A 1 92 ? 10.434 -7.932 -13.769 1.00 72.00 92 GLN A N 1
ATOM 750 C CA . GLN A 1 92 ? 9.289 -8.763 -14.134 1.00 72.00 92 GLN A CA 1
ATOM 751 C C . GLN A 1 92 ? 9.454 -10.202 -13.633 1.00 72.00 92 GLN A C 1
ATOM 753 O O . GLN A 1 92 ? 8.515 -10.775 -13.084 1.00 72.00 92 GLN A O 1
ATOM 758 N N . ARG A 1 93 ? 10.662 -10.764 -13.749 1.00 72.75 93 ARG A N 1
ATOM 759 C CA . ARG A 1 93 ? 10.983 -12.089 -13.217 1.00 72.75 93 ARG A CA 1
ATOM 760 C C . ARG A 1 93 ? 10.888 -12.130 -11.694 1.00 72.75 93 ARG A C 1
ATOM 762 O O . ARG A 1 93 ? 10.335 -13.087 -11.169 1.00 72.75 93 ARG A O 1
ATOM 769 N N . GLN A 1 94 ? 11.382 -11.105 -10.998 1.00 75.44 94 GLN A N 1
ATOM 770 C CA . GLN A 1 94 ? 11.259 -11.013 -9.541 1.00 75.44 94 GLN A CA 1
ATOM 771 C C . GLN A 1 94 ? 9.795 -10.987 -9.094 1.00 75.44 94 GLN A C 1
ATOM 773 O O . GLN A 1 94 ? 9.436 -11.750 -8.206 1.00 75.44 94 GLN A O 1
ATOM 778 N N . ILE A 1 95 ? 8.941 -10.193 -9.749 1.00 74.81 95 ILE A N 1
ATOM 779 C CA . ILE A 1 95 ? 7.502 -10.167 -9.447 1.00 74.81 95 ILE A CA 1
ATOM 780 C C . ILE A 1 95 ? 6.866 -11.538 -9.694 1.00 74.81 95 ILE A C 1
ATOM 782 O O . ILE A 1 95 ? 6.126 -12.017 -8.841 1.00 74.81 95 ILE A O 1
ATOM 786 N N . CYS A 1 96 ? 7.170 -12.190 -10.821 1.00 69.81 96 CYS A N 1
ATOM 787 C CA . CYS A 1 96 ? 6.651 -13.528 -11.109 1.00 69.81 96 CYS A CA 1
ATOM 788 C C . CYS A 1 96 ? 7.091 -14.569 -10.068 1.00 69.81 96 CYS A C 1
ATOM 790 O O . CYS A 1 96 ? 6.247 -15.317 -9.593 1.00 69.81 96 CYS A O 1
ATOM 792 N N . CYS A 1 97 ? 8.368 -14.596 -9.671 1.00 72.06 97 CYS A N 1
ATOM 793 C CA . CYS A 1 97 ? 8.848 -15.532 -8.650 1.00 72.06 97 CYS A CA 1
ATOM 794 C C . CYS A 1 97 ? 8.223 -15.256 -7.275 1.00 72.06 97 CYS A C 1
ATOM 796 O O . CYS A 1 97 ? 7.824 -16.185 -6.589 1.00 72.06 97 CYS A O 1
ATOM 798 N N . THR A 1 98 ? 8.070 -13.986 -6.885 1.00 70.44 98 THR A N 1
ATOM 799 C CA . THR A 1 98 ? 7.417 -13.629 -5.616 1.00 70.44 98 THR A CA 1
ATOM 800 C C . THR A 1 98 ? 5.939 -14.028 -5.586 1.00 70.44 98 THR A C 1
ATOM 802 O O . THR A 1 98 ? 5.446 -14.390 -4.527 1.00 70.44 98 THR A O 1
ATOM 805 N N . VAL A 1 99 ? 5.239 -14.003 -6.723 1.00 68.81 99 VAL A N 1
ATOM 806 C CA . VAL A 1 99 ? 3.857 -14.504 -6.839 1.00 68.81 99 VAL A CA 1
ATOM 807 C C . VAL A 1 99 ? 3.776 -16.027 -6.667 1.00 68.81 99 VAL A C 1
ATOM 809 O O . VAL A 1 99 ? 2.805 -16.521 -6.107 1.00 68.81 99 VAL A O 1
ATOM 812 N N . GLU A 1 100 ? 4.780 -16.778 -7.126 1.00 64.75 100 GLU A N 1
ATOM 813 C CA . GLU A 1 100 ? 4.820 -18.245 -6.993 1.00 64.75 100 GLU A CA 1
ATOM 814 C C . GLU A 1 100 ? 5.124 -18.721 -5.558 1.00 64.75 100 GLU A C 1
ATOM 816 O O . GLU A 1 100 ? 4.789 -19.855 -5.215 1.00 64.75 100 GLU A O 1
ATOM 821 N N . ASP A 1 101 ? 5.728 -17.863 -4.729 1.00 59.66 101 ASP A N 1
ATOM 822 C CA . ASP A 1 101 ? 6.170 -18.178 -3.363 1.00 59.66 101 ASP A CA 1
ATOM 823 C C . ASP A 1 101 ? 5.125 -17.865 -2.258 1.00 59.66 101 ASP A C 1
ATOM 825 O O . ASP A 1 101 ? 5.379 -18.165 -1.086 1.00 59.66 101 ASP A O 1
ATOM 829 N N . PHE A 1 102 ? 3.968 -17.271 -2.594 1.00 55.66 102 PHE A N 1
ATOM 830 C CA . PHE A 1 102 ? 2.858 -16.975 -1.661 1.00 55.66 102 PHE A CA 1
ATOM 831 C C . PHE A 1 102 ? 1.784 -18.073 -1.622 1.00 55.66 102 PHE A C 1
ATOM 833 O O . PHE A 1 102 ? 1.230 -18.294 -0.515 1.00 55.66 102 PHE A O 1
#

Radius of gyration: 19.9 Å; chains: 1; bounding box: 48×32×54 Å

Organism: Solanum verrucosum (NCBI:txid315347)

Foldseek 3Di:
DDPPPPPPVVCPPVVVVVVVVVVVVVVVVVVVVCLVVVLVVLLVCLCVVCVPDDVVVSVVVSVVCSDPVNVLVVCLVVVVLVVDDDPDVVVNVVSVVVSVVD